Protein AF-A0A972IXT1-F1 (afdb_monomer)

Nearest PDB structures (foldseek):
  6s37-assembly1_B  TM=6.011E-01  e=2.743E+00  Pseudomonas putida KT2440
  6s1a-assembly1_B  TM=6.756E-01  e=4.281E+00  Pseudomonas putida KT2440
  6s37-assembly1_A  TM=5.740E-01  e=3.182E+00  Pseudomonas putida KT2440
  7zi0-assembly2_B  TM=3.942E-01  e=1.758E+00  Homo sapiens

Radius of gyration: 22.71 Å; Cα contacts (8 Å, |Δi|>4): 123; chains: 1; bounding box: 37×74×46 Å

Sequence (151 aa):
MKKSYLLIFVLILSALVFSAAFAQKDDAPIDTEEDWADYYNSFDRCYQLMDEYSEDLQPYLDGKAPIDSLKWKNLRQDLRWDVAVTCGYIMSVIEPDEWSDYTSELLYSSYYQLMGVEFTIQSIQNKNDPDLLSLAEQMFKASMDLKTKIP

Secondary structure (DSSP, 8-state):
-HHHHHHHHHHHHHHHHHTTSS-----SPPPTTTTTHHHHHHHHHHHHHHHHTHHHHHHHHTT-S-TTSHHHHHHHHHHHHHHHHHHHHHHHSPPPGGGGGGHHHHHHHHHHHHHHHHHHHHHHHTTS-HHHHHHHHHHHHHHHHHHTT--

Mean predicted aligned error: 10.54 Å

Structure (mmCIF, N/CA/C/O backbone):
data_AF-A0A972IXT1-F1
#
_entry.id   AF-A0A972IXT1-F1
#
loop_
_atom_site.group_PDB
_atom_site.id
_atom_site.type_symbol
_atom_site.label_atom_id
_atom_site.label_alt_id
_atom_site.label_comp_id
_atom_site.label_asym_id
_atom_site.label_entity_id
_atom_site.label_seq_id
_atom_site.pdbx_PDB_ins_code
_atom_site.Cartn_x
_atom_site.Cartn_y
_atom_site.Cartn_z
_atom_site.occupancy
_atom_site.B_iso_or_equiv
_atom_site.auth_seq_id
_atom_site.auth_comp_id
_atom_site.auth_asym_id
_atom_site.auth_atom_id
_atom_site.pdbx_PDB_model_num
ATOM 1 N N . MET A 1 1 ? -3.005 61.182 -10.097 1.00 49.78 1 MET A N 1
ATOM 2 C CA . MET A 1 1 ? -1.742 60.479 -10.428 1.00 49.78 1 MET A CA 1
ATOM 3 C C . MET A 1 1 ? -1.487 59.197 -9.620 1.00 49.78 1 MET A C 1
ATOM 5 O O . MET A 1 1 ? -0.847 58.320 -10.165 1.00 49.78 1 MET A O 1
ATOM 9 N N . LYS A 1 2 ? -2.000 59.005 -8.387 1.00 51.56 2 LYS A N 1
ATOM 10 C CA . LYS A 1 2 ? -1.743 57.776 -7.588 1.00 51.56 2 LYS A CA 1
ATOM 11 C C . LYS A 1 2 ? -2.354 56.463 -8.126 1.00 51.56 2 LYS A C 1
ATOM 13 O O . LYS A 1 2 ? -1.783 55.408 -7.895 1.00 51.56 2 LYS A O 1
ATOM 18 N N . LYS A 1 3 ? -3.489 56.505 -8.842 1.00 49.41 3 LYS A N 1
ATOM 19 C CA . LYS A 1 3 ? -4.204 55.289 -9.298 1.00 49.41 3 LYS A CA 1
ATOM 20 C C . LYS A 1 3 ? -3.550 54.593 -10.503 1.00 49.41 3 LYS A C 1
ATOM 22 O O . LYS A 1 3 ? -3.649 53.379 -10.622 1.00 49.41 3 LYS A O 1
ATOM 27 N N . SER A 1 4 ? -2.844 55.341 -11.354 1.00 56.56 4 SER A N 1
ATOM 28 C CA . SER A 1 4 ? -2.189 54.800 -12.557 1.00 56.56 4 SER A CA 1
ATOM 29 C C . SER A 1 4 ? -0.938 53.979 -12.230 1.00 56.56 4 SER A C 1
ATOM 31 O O . SER A 1 4 ? -0.690 52.973 -12.881 1.00 56.56 4 SER A O 1
ATOM 33 N N . TYR A 1 5 ? -0.197 54.345 -11.177 1.00 61.94 5 TYR A N 1
ATOM 34 C CA . TYR A 1 5 ? 0.973 53.580 -10.727 1.00 61.94 5 TYR A CA 1
ATOM 35 C C . TYR A 1 5 ? 0.594 52.217 -10.142 1.00 61.94 5 TYR A C 1
ATOM 37 O O . TYR A 1 5 ? 1.310 51.247 -10.353 1.00 61.94 5 TYR A O 1
ATOM 45 N N . LEU A 1 6 ? -0.554 52.129 -9.461 1.00 60.66 6 LEU A N 1
ATOM 46 C CA . LEU A 1 6 ? -1.034 50.874 -8.879 1.00 60.66 6 LEU A CA 1
ATOM 47 C C . LEU A 1 6 ? -1.446 49.867 -9.965 1.00 60.66 6 LEU A C 1
ATOM 49 O O . LEU A 1 6 ? -1.151 48.685 -9.853 1.00 60.66 6 LEU A O 1
ATOM 53 N N . LEU A 1 7 ? -2.065 50.349 -11.048 1.00 62.81 7 LEU A N 1
ATOM 54 C CA . LEU A 1 7 ? -2.436 49.532 -12.209 1.00 62.81 7 LEU A CA 1
ATOM 55 C C . LEU A 1 7 ? -1.212 49.000 -12.966 1.00 62.81 7 LEU A C 1
ATOM 57 O O . LEU A 1 7 ? -1.180 47.826 -13.320 1.00 62.81 7 LEU A O 1
ATOM 61 N N . ILE A 1 8 ? -0.189 49.837 -13.163 1.00 66.81 8 ILE A N 1
ATOM 62 C CA . ILE A 1 8 ? 1.070 49.425 -13.805 1.00 66.81 8 ILE A CA 1
ATOM 63 C C . ILE A 1 8 ? 1.813 48.406 -12.929 1.00 66.81 8 ILE A C 1
ATOM 65 O O . ILE A 1 8 ? 2.321 47.413 -13.438 1.00 66.81 8 ILE A O 1
ATOM 69 N N . PHE A 1 9 ? 1.821 48.603 -11.608 1.00 63.91 9 PHE A N 1
ATOM 70 C CA . PHE A 1 9 ? 2.471 47.689 -10.668 1.00 63.91 9 PHE A CA 1
ATOM 71 C C . PHE A 1 9 ? 1.800 46.306 -10.631 1.00 63.91 9 PHE A C 1
ATOM 73 O O . PHE A 1 9 ? 2.490 45.292 -10.624 1.00 63.91 9 PHE A O 1
ATOM 80 N N . VAL A 1 10 ? 0.464 46.251 -10.688 1.00 66.12 10 VAL A N 1
ATOM 81 C CA . VAL A 1 10 ? -0.292 44.986 -10.754 1.00 66.12 10 VAL A CA 1
ATOM 82 C C . VAL A 1 10 ? -0.080 44.268 -12.092 1.00 66.12 10 VAL A C 1
ATOM 84 O O . VAL A 1 10 ? 0.084 43.050 -12.101 1.00 66.12 10 VAL A O 1
ATOM 87 N N . LEU A 1 11 ? -0.002 45.003 -13.207 1.00 62.94 11 LEU A N 1
ATOM 88 C CA . LEU A 1 11 ? 0.311 44.433 -14.524 1.00 62.94 11 LEU A CA 1
ATOM 89 C C . LEU A 1 11 ? 1.725 43.830 -14.572 1.00 62.94 11 LEU A C 1
ATOM 91 O O . LEU A 1 11 ? 1.892 42.710 -15.052 1.00 62.94 11 LEU A O 1
ATOM 95 N N . ILE A 1 12 ? 2.725 44.517 -14.011 1.00 64.88 12 ILE A N 1
ATOM 96 C CA . ILE A 1 12 ? 4.108 44.014 -13.944 1.00 64.88 12 ILE A CA 1
ATOM 97 C C . ILE A 1 12 ? 4.207 42.794 -13.018 1.00 64.88 12 ILE A C 1
ATOM 99 O O . ILE A 1 12 ? 4.852 41.815 -13.387 1.00 64.88 12 ILE A O 1
ATOM 103 N N . LEU A 1 13 ? 3.529 42.801 -11.861 1.00 60.72 13 LEU A N 1
ATOM 104 C CA . LEU A 1 13 ? 3.492 41.625 -10.987 1.00 60.72 13 LEU A CA 1
ATOM 105 C C . LEU A 1 13 ? 2.842 40.431 -11.682 1.00 60.72 13 LEU A C 1
ATOM 107 O O . LEU A 1 13 ? 3.394 39.341 -11.614 1.00 60.72 13 LEU A O 1
ATOM 111 N N . SER A 1 14 ? 1.723 40.630 -12.387 1.00 60.09 14 SER A N 1
ATOM 112 C CA . SER A 1 14 ? 1.051 39.539 -13.097 1.00 60.09 14 SER A CA 1
ATOM 113 C C . SER A 1 14 ? 1.937 38.916 -14.179 1.00 60.09 14 SER A C 1
ATOM 115 O O . SER A 1 14 ? 1.990 37.696 -14.272 1.00 60.09 14 SER A O 1
ATOM 117 N N . ALA A 1 15 ? 2.719 39.715 -14.914 1.00 60.03 15 ALA A N 1
ATOM 118 C CA . ALA A 1 15 ? 3.660 39.206 -15.911 1.00 60.03 15 ALA A CA 1
ATOM 119 C C . ALA A 1 15 ? 4.807 38.378 -15.294 1.00 60.03 15 ALA A C 1
ATOM 121 O O . ALA A 1 15 ? 5.259 37.417 -15.911 1.00 60.03 15 ALA A O 1
ATOM 122 N N . LEU A 1 16 ? 5.234 38.709 -14.069 1.00 57.12 16 LEU A N 1
ATOM 123 C CA . LEU A 1 16 ? 6.283 37.981 -13.345 1.00 57.12 16 LEU A CA 1
ATOM 124 C C . LEU A 1 16 ? 5.799 36.650 -12.744 1.00 57.12 16 LEU A C 1
ATOM 126 O O . LEU A 1 16 ? 6.611 35.746 -12.563 1.00 57.12 16 LEU A O 1
ATOM 130 N N . VAL A 1 17 ? 4.496 36.493 -12.465 1.00 56.50 17 VAL A N 1
ATOM 131 C CA . VAL A 1 17 ? 3.949 35.209 -11.973 1.00 56.50 17 VAL A CA 1
ATOM 132 C C . VAL A 1 17 ? 3.860 34.167 -13.097 1.00 56.50 17 VAL A C 1
ATOM 134 O O . VAL A 1 17 ? 4.021 32.978 -12.841 1.00 56.50 17 VAL A O 1
ATOM 137 N N . PHE A 1 18 ? 3.670 34.588 -14.355 1.00 52.91 18 PHE A N 1
ATOM 138 C CA . PHE A 1 18 ? 3.580 33.661 -15.495 1.00 52.91 18 PHE A CA 1
ATOM 139 C C . PHE A 1 18 ? 4.937 33.248 -16.083 1.00 52.91 18 PHE A C 1
ATOM 141 O O . PHE A 1 18 ? 5.011 32.221 -16.753 1.00 52.91 18 PHE A O 1
ATOM 148 N N . SER A 1 19 ? 6.021 33.988 -15.823 1.00 48.78 19 SER A N 1
ATOM 149 C CA . SER A 1 19 ? 7.358 33.641 -16.333 1.00 48.78 19 SER A CA 1
ATOM 150 C C . SER A 1 19 ? 8.071 32.536 -15.546 1.00 48.78 19 SER A C 1
ATOM 152 O O . SER A 1 19 ? 9.086 32.034 -16.014 1.00 48.78 19 SER A O 1
ATOM 154 N N . ALA A 1 20 ? 7.56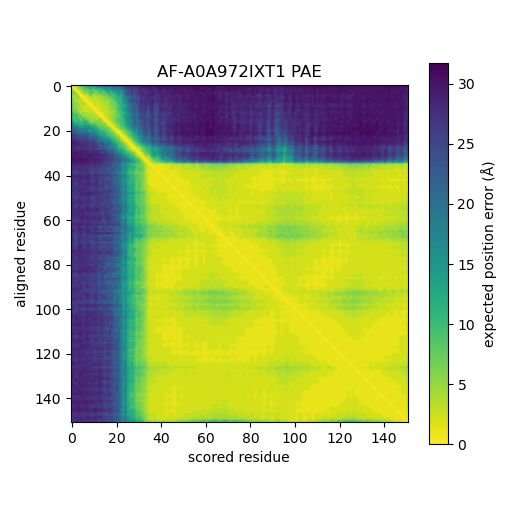4 32.146 -14.372 1.00 47.25 20 ALA A N 1
ATOM 155 C CA . ALA A 1 20 ? 8.157 31.074 -13.567 1.00 47.25 20 ALA A CA 1
ATOM 156 C C . ALA A 1 20 ? 7.606 29.671 -13.894 1.00 47.25 20 ALA A C 1
ATOM 158 O O . ALA A 1 20 ? 8.180 28.683 -13.453 1.00 47.25 20 ALA A O 1
ATOM 159 N N . ALA A 1 21 ? 6.512 29.561 -14.659 1.00 50.84 21 ALA A N 1
ATOM 160 C CA . ALA A 1 21 ? 5.833 28.280 -14.889 1.00 50.84 21 ALA A CA 1
ATOM 161 C C . ALA A 1 21 ? 6.325 27.502 -16.127 1.00 50.84 21 ALA A C 1
ATOM 163 O O . ALA A 1 21 ? 5.921 26.361 -16.317 1.00 50.84 21 ALA A O 1
ATOM 164 N N . PHE A 1 22 ? 7.184 28.088 -16.970 1.00 55.62 22 PHE A N 1
ATOM 165 C CA . PHE A 1 22 ? 7.638 27.458 -18.217 1.00 55.62 22 PHE A CA 1
ATOM 166 C C . PHE A 1 22 ? 9.091 27.817 -18.529 1.00 55.62 22 PHE A C 1
ATOM 168 O O . PHE A 1 22 ? 9.384 28.569 -19.456 1.00 55.62 22 PHE A O 1
ATOM 175 N N . ALA A 1 23 ? 10.015 27.294 -17.731 1.00 48.69 23 ALA A N 1
ATOM 176 C CA . ALA A 1 23 ? 11.431 27.283 -18.080 1.00 48.69 23 ALA A CA 1
ATOM 177 C C . ALA A 1 23 ? 12.112 26.026 -17.530 1.00 48.69 23 ALA A C 1
ATOM 179 O O . ALA A 1 23 ? 13.162 26.116 -16.908 1.00 48.69 23 ALA A O 1
ATOM 180 N N . GLN A 1 24 ? 11.518 24.856 -17.764 1.00 47.72 24 GLN A N 1
ATOM 181 C CA . GLN A 1 24 ? 12.307 23.634 -17.845 1.00 47.72 24 GLN A CA 1
ATOM 182 C C . GLN A 1 24 ? 12.426 23.321 -19.330 1.00 47.72 24 GLN A C 1
ATOM 184 O O . GLN A 1 24 ? 11.434 23.083 -20.019 1.00 47.72 24 GLN A O 1
ATOM 189 N N . LYS A 1 25 ? 13.634 23.507 -19.848 1.00 51.28 25 LYS A N 1
ATOM 190 C CA . LYS A 1 25 ? 13.978 23.309 -21.252 1.00 51.28 25 LYS A CA 1
ATOM 191 C C . LYS A 1 25 ? 15.049 22.228 -21.291 1.00 51.28 25 LYS A C 1
ATOM 193 O O . LYS A 1 25 ? 16.141 22.464 -21.789 1.00 51.28 25 LYS A O 1
ATOM 198 N N . ASP A 1 26 ? 14.728 21.086 -20.699 1.00 48.44 26 ASP A N 1
ATOM 199 C CA . ASP A 1 26 ? 15.664 19.985 -20.522 1.00 48.44 26 ASP A CA 1
ATOM 200 C C . ASP A 1 26 ? 15.253 18.837 -21.444 1.00 48.44 26 ASP A C 1
ATOM 202 O O . ASP A 1 26 ? 14.633 17.871 -21.023 1.00 48.44 26 ASP A O 1
ATOM 206 N N . ASP A 1 27 ? 15.612 18.960 -22.725 1.00 56.09 27 ASP A N 1
ATOM 207 C CA . ASP A 1 27 ? 15.730 17.813 -23.645 1.00 56.09 27 ASP A CA 1
ATOM 208 C C . ASP A 1 27 ? 17.112 17.135 -23.482 1.00 56.09 27 ASP A C 1
ATOM 210 O O . ASP A 1 27 ? 17.626 16.498 -24.404 1.00 56.09 27 ASP A O 1
ATOM 214 N N . ALA A 1 28 ? 17.780 17.335 -22.339 1.00 49.75 28 ALA A N 1
ATOM 215 C CA . ALA A 1 28 ? 19.005 16.620 -22.027 1.00 49.75 28 ALA A CA 1
ATOM 216 C C . ALA A 1 28 ? 18.623 15.184 -21.636 1.00 49.75 28 ALA A C 1
ATOM 218 O O . ALA A 1 28 ? 17.788 15.019 -20.746 1.00 49.75 28 ALA A O 1
ATOM 219 N N . PRO A 1 29 ? 19.184 14.150 -22.287 1.00 56.38 29 PRO A N 1
ATOM 220 C CA . PRO A 1 29 ? 18.999 12.786 -21.821 1.00 56.38 29 PRO A CA 1
ATOM 221 C C . PRO A 1 29 ? 19.527 12.689 -20.388 1.00 56.38 29 PRO A C 1
ATOM 223 O O . PRO A 1 29 ? 20.639 13.138 -20.105 1.00 56.38 29 PRO A O 1
ATOM 226 N N . ILE A 1 30 ? 18.691 12.152 -19.502 1.00 55.88 30 ILE A N 1
ATOM 227 C CA . ILE A 1 30 ? 19.047 11.788 -18.131 1.00 55.88 30 ILE A CA 1
ATOM 228 C C . ILE A 1 30 ? 20.278 10.871 -18.188 1.00 55.88 30 ILE A C 1
ATOM 230 O O . ILE A 1 30 ? 20.269 9.882 -18.917 1.00 55.88 30 ILE A O 1
ATOM 234 N N . ASP A 1 31 ? 21.347 11.233 -17.477 1.00 53.25 31 ASP A N 1
ATOM 235 C CA . ASP A 1 31 ? 22.576 10.436 -17.384 1.00 53.25 31 ASP A CA 1
ATOM 236 C C . ASP A 1 31 ? 22.339 9.272 -16.397 1.00 53.25 31 ASP A C 1
ATOM 238 O O . 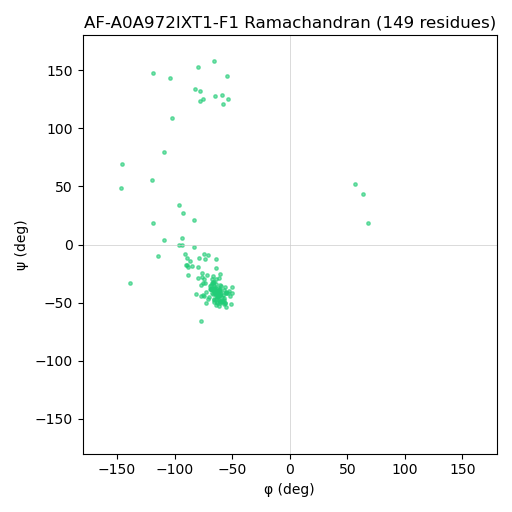ASP A 1 31 ? 21.891 9.470 -15.268 1.00 53.25 31 ASP A O 1
ATOM 242 N N . THR A 1 32 ? 22.556 8.041 -16.858 1.00 59.06 32 THR A N 1
ATOM 243 C CA . THR A 1 32 ? 21.695 6.873 -16.580 1.00 59.06 32 THR A CA 1
ATOM 244 C C . THR A 1 32 ? 22.059 5.997 -15.369 1.00 59.06 32 THR A C 1
ATOM 246 O O . THR A 1 32 ? 21.714 4.824 -15.365 1.00 59.06 32 THR A O 1
ATOM 249 N N . GLU A 1 33 ? 22.709 6.498 -14.316 1.00 52.28 33 GLU A N 1
ATOM 250 C CA . GLU A 1 33 ? 22.947 5.673 -13.101 1.00 52.28 33 GLU A CA 1
ATOM 251 C C . GLU A 1 33 ? 22.738 6.417 -11.772 1.00 52.28 33 GLU A C 1
ATOM 253 O O . GLU A 1 33 ? 22.265 5.818 -10.807 1.00 52.28 33 GLU A O 1
ATOM 258 N N . GLU A 1 34 ? 23.032 7.720 -11.694 1.00 55.41 34 GLU A N 1
ATOM 259 C CA . GLU A 1 34 ? 22.831 8.505 -10.461 1.00 55.41 34 GLU A CA 1
ATOM 260 C C . GLU A 1 34 ? 21.356 8.931 -10.273 1.00 55.41 34 GLU A C 1
ATOM 262 O O . GLU A 1 34 ? 20.934 9.207 -9.151 1.00 55.41 34 GLU A O 1
ATOM 267 N N . ASP A 1 35 ? 20.550 8.914 -11.344 1.00 74.56 35 ASP A N 1
ATOM 268 C CA . ASP A 1 35 ? 19.172 9.444 -11.357 1.00 74.56 35 ASP A CA 1
ATOM 269 C C . ASP A 1 35 ? 18.095 8.442 -10.888 1.00 74.56 35 ASP A C 1
ATOM 271 O O . ASP A 1 35 ? 16.979 8.821 -10.539 1.00 74.56 35 ASP A O 1
ATOM 275 N N . TRP A 1 36 ? 18.417 7.147 -10.799 1.00 88.62 36 TRP A N 1
ATOM 276 C CA . TRP A 1 36 ? 17.432 6.116 -10.429 1.00 88.62 36 TRP A CA 1
ATOM 277 C C . TRP A 1 36 ? 17.432 5.737 -8.945 1.00 88.62 36 TRP A C 1
ATOM 279 O O . TRP A 1 36 ? 16.609 4.927 -8.515 1.00 88.62 36 TRP A O 1
ATOM 289 N N . ALA A 1 37 ? 18.300 6.343 -8.129 1.00 90.44 37 ALA A N 1
ATOM 290 C CA . ALA A 1 37 ? 18.387 6.046 -6.698 1.00 90.44 37 ALA A CA 1
ATOM 291 C C . ALA A 1 37 ? 17.038 6.226 -5.980 1.00 90.44 37 ALA A C 1
ATOM 293 O O . ALA A 1 37 ? 16.650 5.383 -5.171 1.00 90.44 37 ALA A O 1
ATOM 294 N N . ASP A 1 38 ? 16.290 7.281 -6.305 1.00 90.44 38 ASP A N 1
ATOM 295 C CA . ASP A 1 38 ? 14.971 7.533 -5.717 1.00 90.44 38 ASP A CA 1
ATOM 296 C C . ASP A 1 38 ? 13.933 6.488 -6.140 1.00 90.44 38 ASP A C 1
ATOM 298 O O . ASP A 1 38 ? 13.078 6.109 -5.333 1.00 90.44 38 ASP A O 1
ATOM 302 N N . TYR A 1 39 ? 14.032 5.967 -7.367 1.00 93.69 39 TYR A N 1
ATOM 303 C CA . TYR A 1 39 ? 13.187 4.875 -7.844 1.00 93.69 39 TYR A CA 1
ATOM 304 C C . TYR A 1 39 ? 13.473 3.587 -7.078 1.00 93.69 39 TYR A C 1
ATOM 306 O O . TYR A 1 39 ? 12.550 2.998 -6.515 1.00 93.69 39 TYR A O 1
ATOM 314 N N . TYR A 1 40 ? 14.743 3.203 -6.958 1.00 95.06 40 TYR A N 1
ATOM 315 C CA . TYR A 1 40 ? 15.145 2.015 -6.206 1.00 95.06 40 TYR A CA 1
ATOM 316 C C . TYR A 1 40 ? 14.789 2.110 -4.723 1.00 95.06 40 TYR A C 1
ATOM 318 O O . TYR A 1 40 ? 14.175 1.195 -4.174 1.00 95.06 40 TYR A O 1
ATOM 326 N N . ASN A 1 41 ? 15.066 3.252 -4.090 1.00 95.19 41 ASN A N 1
ATOM 327 C CA . ASN A 1 41 ? 14.708 3.489 -2.694 1.00 95.19 41 ASN A CA 1
ATOM 328 C C . ASN A 1 41 ? 13.188 3.443 -2.482 1.00 95.19 41 ASN A C 1
ATOM 330 O O . ASN A 1 41 ? 12.717 2.869 -1.500 1.00 95.19 41 ASN A O 1
ATOM 334 N N . SER A 1 42 ? 12.406 4.023 -3.398 1.00 96.69 42 SER A N 1
ATOM 335 C CA . SER A 1 42 ? 10.940 3.976 -3.328 1.00 96.69 42 SER A CA 1
ATOM 336 C C . SER A 1 42 ? 10.412 2.560 -3.526 1.00 96.69 42 SER A C 1
ATOM 338 O O . SER A 1 42 ? 9.480 2.155 -2.826 1.00 96.69 42 SER A O 1
ATOM 340 N N . PHE A 1 43 ? 11.020 1.798 -4.439 1.00 97.56 43 PHE A N 1
ATOM 341 C CA . PHE A 1 43 ? 10.664 0.410 -4.690 1.00 97.56 43 PHE A CA 1
ATOM 342 C C . PHE A 1 43 ? 10.928 -0.442 -3.454 1.00 97.56 43 PHE A C 1
ATOM 344 O O . PHE A 1 43 ? 10.014 -1.113 -2.988 1.00 97.56 43 PHE A O 1
ATOM 351 N N . ASP A 1 44 ? 12.118 -0.367 -2.862 1.00 97.06 44 ASP A N 1
ATOM 352 C CA . ASP A 1 44 ? 12.444 -1.125 -1.655 1.00 97.06 44 ASP A CA 1
ATOM 353 C C . ASP A 1 44 ? 11.566 -0.722 -0.472 1.00 97.06 44 ASP A C 1
ATOM 355 O O . ASP A 1 44 ? 10.990 -1.586 0.201 1.00 97.06 44 ASP A O 1
ATOM 359 N N . ARG A 1 45 ? 11.385 0.587 -0.260 1.00 97.56 45 ARG A N 1
ATOM 360 C CA . ARG A 1 45 ? 10.554 1.094 0.831 1.00 97.56 45 ARG A CA 1
ATOM 361 C C . ARG A 1 45 ? 9.105 0.629 0.700 1.00 97.56 45 ARG A C 1
ATOM 363 O O . ARG A 1 45 ? 8.524 0.236 1.705 1.00 97.56 45 ARG A O 1
ATOM 370 N N . CYS A 1 46 ? 8.546 0.559 -0.514 1.00 98.12 46 CYS A N 1
ATOM 371 C CA . CYS A 1 46 ? 7.194 0.036 -0.759 1.00 98.12 46 CYS A CA 1
ATOM 372 C C . CYS A 1 46 ? 6.955 -1.341 -0.093 1.00 98.12 46 CYS A C 1
ATOM 374 O O . CYS A 1 46 ? 5.877 -1.575 0.461 1.00 98.12 46 CYS A O 1
ATOM 376 N N . TYR A 1 47 ? 7.960 -2.227 -0.055 1.00 97.62 47 TYR A N 1
ATOM 377 C CA . TYR A 1 47 ? 7.846 -3.546 0.592 1.00 97.62 47 TYR A CA 1
ATOM 378 C C . TYR A 1 47 ? 8.248 -3.559 2.068 1.00 97.62 47 TYR A C 1
ATOM 380 O O . TYR A 1 47 ? 7.880 -4.492 2.775 1.00 97.62 47 TYR A O 1
ATOM 388 N N . GLN A 1 48 ? 8.970 -2.546 2.544 1.00 97.06 48 GLN A N 1
ATOM 389 C CA . GLN A 1 48 ? 9.407 -2.443 3.940 1.00 97.06 48 GLN A CA 1
ATOM 390 C C . GLN A 1 48 ? 8.385 -1.728 4.831 1.00 97.06 48 GLN A C 1
ATOM 392 O O . GLN A 1 48 ? 8.422 -1.899 6.045 1.00 97.06 48 GLN A O 1
ATOM 397 N N . LEU A 1 49 ? 7.430 -0.982 4.261 1.00 95.94 49 LEU A N 1
ATOM 398 C CA . LEU A 1 49 ? 6.475 -0.176 5.034 1.00 95.94 49 LEU A CA 1
ATOM 399 C C . LEU A 1 49 ? 5.717 -0.956 6.112 1.00 95.94 49 LEU A C 1
ATOM 401 O O . LEU A 1 49 ? 5.536 -0.455 7.216 1.00 95.94 49 LEU A O 1
ATOM 405 N N . MET A 1 50 ? 5.263 -2.177 5.825 1.00 96.25 50 MET A N 1
ATOM 406 C CA . MET A 1 50 ? 4.538 -2.954 6.838 1.00 96.25 50 MET A CA 1
ATOM 407 C C . MET A 1 50 ? 5.434 -3.361 8.010 1.00 96.25 50 MET A C 1
ATOM 409 O O . MET A 1 50 ? 4.956 -3.403 9.143 1.00 96.25 50 MET A O 1
ATOM 413 N N . ASP A 1 51 ? 6.723 -3.588 7.756 1.00 97.12 51 ASP A N 1
ATOM 414 C CA . ASP A 1 51 ? 7.711 -3.876 8.793 1.00 97.12 51 ASP A CA 1
ATOM 415 C C . ASP A 1 51 ? 8.072 -2.601 9.571 1.00 97.12 51 ASP A C 1
ATOM 417 O O . ASP A 1 51 ? 8.065 -2.624 10.803 1.00 97.12 51 ASP A O 1
ATOM 421 N N . GLU A 1 52 ? 8.287 -1.473 8.879 1.00 97.00 52 GLU A N 1
ATOM 422 C CA . GLU A 1 52 ? 8.532 -0.149 9.480 1.00 97.00 52 GLU A CA 1
ATOM 423 C C . GLU A 1 52 ? 7.413 0.254 10.454 1.00 97.00 52 GLU A C 1
ATOM 425 O O . GLU A 1 52 ? 7.677 0.782 11.533 1.00 97.00 52 GLU A O 1
ATOM 430 N N . TYR A 1 53 ? 6.160 -0.025 10.089 1.00 97.56 53 TYR A N 1
ATOM 431 C CA . TYR A 1 53 ? 4.976 0.329 10.873 1.00 97.56 53 TYR A CA 1
ATOM 432 C C . TYR A 1 53 ? 4.503 -0.785 11.824 1.00 97.56 53 TYR A C 1
ATOM 434 O O . TYR A 1 53 ? 3.517 -0.595 12.546 1.00 97.56 53 TYR A O 1
ATOM 442 N N . SER A 1 54 ? 5.171 -1.943 11.845 1.00 96.38 54 SER A N 1
ATOM 443 C CA . SER A 1 54 ? 4.696 -3.152 12.536 1.00 96.38 54 SER A CA 1
ATOM 444 C C . SER A 1 54 ? 4.434 -2.929 14.029 1.00 96.38 54 SER A C 1
ATOM 446 O O . SER A 1 54 ? 3.351 -3.255 14.519 1.00 96.38 54 SER A O 1
ATOM 448 N N . GLU A 1 55 ? 5.372 -2.307 14.749 1.00 96.94 55 GLU A N 1
ATOM 449 C CA . GLU A 1 55 ? 5.258 -2.059 16.192 1.00 96.94 55 GLU A CA 1
ATOM 450 C C . GLU A 1 55 ? 4.058 -1.167 16.546 1.00 96.94 55 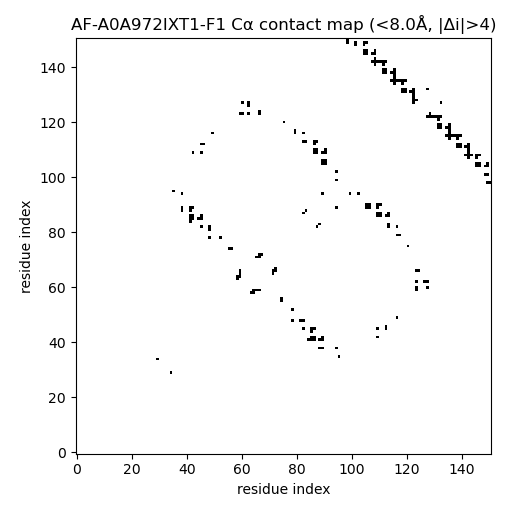GLU A C 1
ATOM 452 O O . GLU A 1 55 ? 3.356 -1.416 17.531 1.00 96.94 55 GLU A O 1
ATOM 457 N N . ASP A 1 56 ? 3.787 -0.145 15.732 1.00 97.25 56 ASP A N 1
ATOM 458 C CA . ASP A 1 56 ? 2.673 0.776 15.953 1.00 97.25 56 ASP A CA 1
ATOM 459 C C . ASP A 1 56 ? 1.323 0.207 15.497 1.00 97.25 56 ASP A C 1
ATOM 461 O O . ASP A 1 56 ? 0.288 0.548 16.083 1.00 97.25 56 ASP A O 1
ATOM 465 N N . LEU A 1 57 ? 1.318 -0.670 14.487 1.00 96.75 57 LEU A N 1
ATOM 466 C CA . LEU A 1 57 ? 0.125 -1.363 13.992 1.00 96.75 57 LEU A CA 1
ATOM 467 C C . LEU A 1 57 ? -0.303 -2.527 14.890 1.00 96.75 57 LEU A C 1
ATOM 469 O O . LEU A 1 57 ? -1.507 -2.752 15.047 1.00 96.75 57 LEU A O 1
ATOM 473 N N . GLN A 1 58 ? 0.646 -3.243 15.503 1.00 97.25 58 GLN A N 1
ATOM 474 C CA . GLN A 1 58 ? 0.382 -4.480 16.246 1.00 97.25 58 GLN A CA 1
ATOM 475 C C . GLN A 1 58 ? -0.735 -4.352 17.298 1.00 97.25 58 GLN A C 1
ATOM 477 O O . GLN A 1 58 ? -1.611 -5.217 17.341 1.00 97.25 58 GLN A O 1
ATOM 482 N N . PRO A 1 59 ? -0.809 -3.283 18.119 1.00 97.69 59 PRO A N 1
ATOM 483 C CA . PRO A 1 59 ? -1.888 -3.142 19.095 1.00 97.69 59 PRO A CA 1
ATOM 484 C C . PRO A 1 59 ? -3.290 -3.072 18.471 1.00 97.69 59 PRO A C 1
ATOM 486 O O . PRO A 1 59 ? -4.263 -3.464 19.119 1.00 97.69 59 PRO A O 1
ATOM 489 N N . TYR A 1 60 ? -3.413 -2.566 17.241 1.00 97.88 60 TYR A N 1
ATOM 490 C CA . TYR A 1 60 ? -4.683 -2.495 16.515 1.00 97.88 60 TYR A CA 1
ATOM 491 C C . TYR A 1 60 ? -5.023 -3.830 15.852 1.00 97.88 60 TYR A C 1
ATOM 493 O O . TYR A 1 60 ? -6.157 -4.291 15.984 1.00 97.88 60 TYR A O 1
ATOM 501 N N . LEU A 1 61 ? -4.030 -4.486 15.242 1.00 95.75 61 LEU A N 1
ATOM 502 C CA . LEU A 1 61 ? -4.158 -5.844 14.698 1.00 95.75 61 LEU A CA 1
ATOM 503 C C . LEU A 1 61 ? -4.601 -6.846 15.774 1.00 95.75 61 LEU A C 1
ATOM 505 O O . LEU A 1 61 ? -5.475 -7.675 15.540 1.00 95.75 61 LEU A O 1
ATOM 509 N N . ASP A 1 62 ? -4.085 -6.701 16.995 1.00 96.31 62 ASP A N 1
ATOM 510 C CA . ASP A 1 62 ? -4.475 -7.517 18.149 1.00 96.31 62 ASP A CA 1
ATOM 511 C C . ASP A 1 62 ? -5.856 -7.149 18.730 1.00 96.31 62 ASP A C 1
ATOM 513 O O . ASP A 1 62 ? -6.336 -7.803 19.659 1.00 96.31 62 ASP A O 1
ATOM 517 N N . GLY A 1 63 ? -6.473 -6.058 18.266 1.00 95.12 63 GLY A N 1
ATOM 518 C CA . GLY A 1 63 ? -7.731 -5.533 18.808 1.00 95.12 63 GLY A CA 1
ATOM 519 C C . GLY A 1 63 ? -7.609 -4.961 20.226 1.00 95.12 63 GLY A C 1
ATOM 520 O O . GLY A 1 63 ? -8.608 -4.830 20.932 1.00 95.12 63 GLY A O 1
ATOM 521 N N . LYS A 1 64 ? -6.388 -4.636 20.671 1.00 96.25 64 LYS A N 1
ATOM 522 C CA . LYS A 1 64 ? -6.094 -4.112 22.017 1.00 96.25 64 LYS A CA 1
ATOM 523 C C . LYS A 1 64 ? -6.188 -2.589 22.091 1.00 96.25 64 LYS A C 1
ATOM 525 O O . LYS A 1 64 ? -6.424 -2.050 23.171 1.00 96.25 64 LYS A O 1
ATOM 530 N N . ALA A 1 65 ? -5.977 -1.896 20.972 1.00 95.75 65 ALA A N 1
ATOM 531 C CA . ALA A 1 65 ? -6.006 -0.440 20.891 1.00 95.75 65 ALA A CA 1
ATOM 532 C C . ALA A 1 65 ? -7.300 0.088 20.236 1.00 95.75 65 ALA A C 1
ATOM 534 O O . ALA A 1 65 ? -7.804 -0.510 19.284 1.00 95.75 65 ALA A O 1
ATOM 535 N N . PRO A 1 66 ? -7.842 1.224 20.713 1.00 95.31 66 PRO A N 1
ATOM 536 C CA . PRO A 1 66 ? -9.084 1.787 20.191 1.00 95.31 66 PRO A CA 1
ATOM 537 C C . PRO A 1 66 ? -8.891 2.521 18.850 1.00 95.31 66 PRO A C 1
ATOM 539 O O . PRO A 1 66 ? -8.019 3.387 18.710 1.00 95.31 66 PRO A O 1
ATOM 542 N N . ILE A 1 67 ? -9.757 2.218 17.876 1.00 96.25 67 ILE A N 1
ATOM 543 C CA . ILE A 1 67 ? -9.727 2.778 16.509 1.00 96.25 67 ILE A CA 1
ATOM 544 C C . ILE A 1 67 ? -10.411 4.151 16.369 1.00 96.25 67 ILE A C 1
ATOM 546 O O . ILE A 1 67 ? -10.427 4.733 15.291 1.00 96.25 67 ILE A O 1
ATOM 550 N N . ASP A 1 68 ? -10.998 4.700 17.429 1.00 95.69 68 ASP A N 1
ATOM 551 C CA . ASP A 1 68 ? -11.531 6.071 17.467 1.00 95.69 68 ASP A CA 1
ATOM 552 C C . ASP A 1 68 ? -10.509 7.085 18.020 1.00 95.69 68 ASP A C 1
ATOM 554 O O . ASP A 1 68 ? -10.802 8.272 18.174 1.00 95.69 68 ASP A O 1
ATOM 558 N N . SER A 1 69 ? -9.279 6.635 18.282 1.00 95.94 69 SER A N 1
ATOM 559 C CA . SER A 1 69 ? -8.207 7.464 18.822 1.00 95.94 69 SER A CA 1
ATOM 560 C C . SER A 1 69 ? -7.523 8.344 17.768 1.00 95.94 69 SER A C 1
ATOM 562 O O . SER A 1 69 ? -7.408 7.999 16.588 1.00 95.94 69 SER A O 1
ATOM 564 N N . LEU A 1 70 ? -6.973 9.482 18.215 1.00 97.38 70 LEU A N 1
ATOM 565 C CA . LEU A 1 70 ? -6.101 10.316 17.379 1.00 97.38 70 LEU A CA 1
ATOM 566 C C . LEU A 1 70 ? -4.852 9.545 16.924 1.00 97.38 70 LEU A C 1
ATOM 568 O O . LEU A 1 70 ? -4.411 9.734 15.794 1.00 97.38 70 LEU A O 1
ATOM 572 N N . LYS A 1 71 ? -4.321 8.647 17.772 1.00 97.44 71 LYS A N 1
ATOM 573 C CA . LYS A 1 71 ? -3.169 7.803 17.423 1.00 97.44 71 LYS A CA 1
ATOM 574 C C . LYS A 1 71 ? -3.485 6.936 16.200 1.00 97.44 71 LYS A C 1
ATOM 576 O O . LYS A 1 71 ? -2.723 6.973 15.243 1.00 97.44 71 LYS A O 1
ATOM 581 N N . TRP A 1 72 ? -4.624 6.237 16.186 1.00 97.88 72 TRP A N 1
ATOM 582 C CA . TRP A 1 72 ? -5.052 5.457 15.019 1.00 97.88 72 TRP A CA 1
ATOM 583 C C . TRP A 1 72 ? -5.260 6.334 13.787 1.00 97.88 72 TRP A C 1
ATOM 585 O O . TRP A 1 72 ? -4.833 5.984 12.688 1.00 97.88 72 TRP A O 1
ATOM 595 N N . LYS A 1 73 ? -5.917 7.489 13.967 1.00 98.12 73 LYS A N 1
ATOM 596 C CA . LYS A 1 73 ? -6.186 8.415 12.867 1.00 98.12 73 LYS A CA 1
ATOM 597 C C . LYS A 1 73 ? -4.902 8.865 12.171 1.00 98.12 73 LYS A C 1
ATOM 599 O O . LYS A 1 73 ? -4.919 8.939 10.947 1.00 98.12 73 LYS A O 1
ATOM 604 N N . ASN A 1 74 ? -3.859 9.188 12.931 1.00 98.19 74 ASN A N 1
ATOM 605 C CA . ASN A 1 74 ? -2.579 9.621 12.379 1.00 98.19 74 ASN A CA 1
ATOM 606 C C . ASN A 1 74 ? -1.843 8.436 11.753 1.00 98.19 74 ASN A C 1
ATOM 608 O O . ASN A 1 74 ? -1.545 8.487 10.569 1.00 98.19 74 ASN A O 1
ATOM 612 N N . LEU A 1 75 ? -1.712 7.324 12.484 1.00 98.06 75 LEU A N 1
ATOM 613 C CA . LEU A 1 75 ? -1.038 6.115 12.006 1.00 98.06 75 LEU A CA 1
ATOM 614 C C . LEU A 1 75 ? -1.553 5.651 10.637 1.00 98.06 75 LEU A C 1
ATOM 616 O O . LEU A 1 75 ? -0.780 5.456 9.706 1.00 98.06 75 LEU A O 1
ATOM 620 N N . ARG A 1 76 ? -2.876 5.516 10.483 1.00 97.38 76 ARG A N 1
ATOM 621 C CA . ARG A 1 76 ? -3.478 5.089 9.209 1.00 97.38 76 ARG A CA 1
ATOM 622 C C . ARG A 1 76 ? -3.302 6.123 8.089 1.00 97.38 76 ARG A C 1
ATOM 624 O O . ARG A 1 76 ? -3.381 5.759 6.922 1.00 97.38 76 ARG A O 1
ATOM 631 N N . GLN A 1 77 ? -3.180 7.408 8.426 1.00 98.38 77 GLN A N 1
ATOM 632 C CA . GLN A 1 77 ? -2.999 8.480 7.449 1.00 98.38 77 GLN A CA 1
ATOM 633 C C . GLN A 1 77 ? -1.555 8.490 6.948 1.00 98.38 77 GLN A C 1
ATOM 635 O O . GLN A 1 77 ? -1.353 8.573 5.741 1.00 98.38 77 GLN A O 1
ATOM 640 N N . ASP A 1 78 ? -0.597 8.355 7.862 1.00 98.44 78 ASP A N 1
ATOM 641 C CA . ASP A 1 78 ? 0.833 8.310 7.565 1.00 98.44 78 ASP A CA 1
ATOM 642 C C . ASP A 1 78 ? 1.156 7.066 6.730 1.00 98.44 78 ASP A C 1
ATOM 644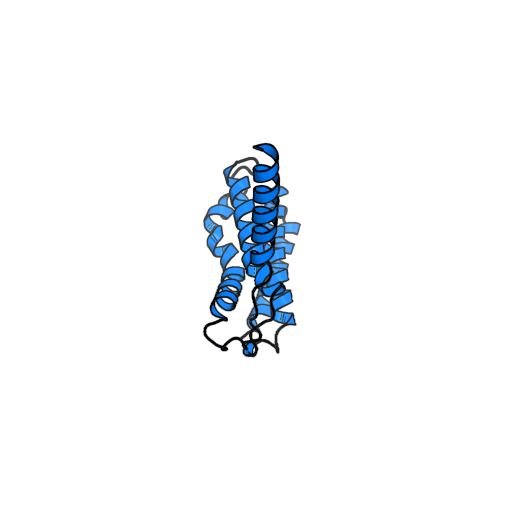 O O . ASP A 1 78 ? 1.718 7.184 5.646 1.00 98.44 78 ASP A O 1
ATOM 648 N N . LEU A 1 79 ? 0.642 5.895 7.127 1.00 98.25 79 LEU A N 1
ATOM 649 C CA . LEU A 1 79 ? 0.801 4.660 6.358 1.00 98.25 79 LEU A CA 1
ATOM 650 C C . LEU A 1 79 ? 0.194 4.755 4.946 1.00 98.25 79 LEU A C 1
ATOM 652 O O . LEU A 1 79 ? 0.809 4.322 3.974 1.00 98.25 79 LEU A O 1
ATOM 656 N N . ARG A 1 80 ? -1.003 5.346 4.806 1.00 98.38 80 ARG A N 1
ATOM 657 C CA . ARG A 1 80 ? -1.632 5.571 3.488 1.00 98.38 80 ARG A CA 1
ATOM 658 C C . ARG A 1 80 ? -0.846 6.546 2.627 1.00 98.38 80 ARG A C 1
ATOM 660 O O . ARG A 1 80 ? -0.784 6.367 1.415 1.00 98.38 80 ARG A O 1
ATOM 667 N N . TRP A 1 81 ? -0.303 7.592 3.236 1.00 98.38 81 TRP A N 1
ATOM 668 C CA . TRP A 1 81 ? 0.534 8.552 2.537 1.00 98.38 81 TRP A CA 1
ATOM 669 C C . TRP A 1 81 ? 1.808 7.878 2.037 1.00 98.38 81 TRP A C 1
ATOM 671 O O . TRP A 1 81 ? 2.095 7.931 0.846 1.00 98.38 81 TRP A O 1
ATOM 681 N N . ASP A 1 82 ? 2.518 7.182 2.919 1.00 98.38 82 ASP A N 1
ATOM 682 C CA . ASP A 1 82 ? 3.789 6.554 2.591 1.00 98.38 82 ASP A CA 1
ATOM 683 C C . ASP A 1 82 ? 3.639 5.455 1.538 1.00 98.38 82 ASP A C 1
ATOM 685 O O . ASP A 1 82 ? 4.439 5.406 0.604 1.00 98.38 82 ASP A O 1
ATOM 689 N N . VAL A 1 83 ? 2.595 4.620 1.611 1.00 97.88 83 VAL A N 1
ATOM 690 C CA . VAL A 1 83 ? 2.352 3.594 0.582 1.00 97.88 83 VAL A CA 1
ATOM 691 C C . VAL A 1 83 ? 1.938 4.210 -0.756 1.00 97.88 83 VAL A C 1
ATOM 693 O O . VAL A 1 83 ? 2.346 3.729 -1.810 1.00 97.88 83 VAL A O 1
ATOM 696 N N . ALA A 1 84 ? 1.169 5.304 -0.740 1.00 97.12 84 ALA A N 1
ATOM 697 C CA . ALA A 1 84 ? 0.793 6.011 -1.960 1.00 97.12 84 ALA A CA 1
ATOM 698 C C . ALA A 1 84 ? 1.996 6.711 -2.602 1.00 97.12 84 ALA A C 1
ATOM 700 O O . ALA A 1 84 ? 2.113 6.709 -3.822 1.00 97.12 84 ALA A O 1
ATOM 701 N N . VAL A 1 85 ? 2.896 7.285 -1.801 1.00 97.25 85 VAL A N 1
ATOM 702 C CA . VAL A 1 85 ? 4.113 7.924 -2.306 1.00 97.25 85 VAL A CA 1
ATOM 703 C C . VAL A 1 85 ? 5.096 6.882 -2.817 1.00 97.25 85 VAL A C 1
ATOM 705 O O . VAL A 1 85 ? 5.602 7.044 -3.911 1.00 97.25 85 VAL A O 1
ATOM 708 N N . THR A 1 86 ? 5.354 5.805 -2.081 1.00 98.06 86 THR A N 1
ATOM 709 C CA . THR A 1 86 ? 6.367 4.812 -2.477 1.00 98.06 86 THR A CA 1
ATOM 710 C C . THR A 1 86 ? 5.856 3.891 -3.583 1.00 98.06 86 THR A C 1
ATOM 712 O O . THR A 1 86 ? 6.313 3.975 -4.719 1.00 98.06 86 THR A O 1
ATOM 715 N N . CYS A 1 87 ? 4.852 3.057 -3.303 1.00 98.19 87 CYS A N 1
ATOM 716 C CA . CYS A 1 87 ? 4.304 2.125 -4.286 1.00 98.19 87 CYS A CA 1
ATOM 717 C C . CYS A 1 87 ? 3.619 2.858 -5.447 1.00 98.19 87 CYS A C 1
ATOM 719 O O . CYS A 1 87 ? 3.718 2.429 -6.593 1.00 98.19 87 CYS A O 1
ATOM 721 N N . GLY A 1 88 ? 2.930 3.971 -5.173 1.00 97.25 88 GLY A N 1
ATOM 722 C CA . GLY A 1 88 ? 2.308 4.770 -6.229 1.00 97.25 88 GLY A CA 1
ATOM 723 C C . GLY A 1 88 ? 3.321 5.440 -7.154 1.00 97.25 88 GLY A C 1
ATOM 724 O O . GLY A 1 88 ? 3.047 5.518 -8.349 1.00 97.25 88 GLY A O 1
ATOM 725 N N . TYR A 1 89 ? 4.496 5.839 -6.651 1.00 96.25 89 TYR A N 1
ATOM 726 C CA . TYR A 1 89 ? 5.573 6.361 -7.494 1.00 96.25 89 TYR A CA 1
ATOM 727 C C . TYR A 1 89 ? 6.025 5.324 -8.525 1.00 96.25 89 TYR A C 1
ATOM 729 O O . TYR A 1 89 ? 5.996 5.630 -9.716 1.00 96.25 89 TYR A O 1
ATOM 737 N N . ILE A 1 90 ? 6.286 4.082 -8.097 1.00 97.56 90 ILE A N 1
ATOM 738 C CA . ILE A 1 90 ? 6.657 2.966 -8.990 1.00 97.56 90 ILE A CA 1
ATOM 739 C C . ILE A 1 90 ? 5.619 2.746 -10.090 1.00 97.56 90 ILE A C 1
ATOM 741 O O . ILE A 1 90 ? 5.970 2.572 -11.250 1.00 97.56 90 ILE A O 1
ATOM 745 N N . MET A 1 91 ? 4.330 2.816 -9.750 1.00 96.81 91 MET A N 1
ATOM 746 C CA . MET A 1 91 ? 3.247 2.647 -10.725 1.00 96.81 91 MET A CA 1
ATOM 747 C C . MET A 1 91 ? 3.058 3.844 -11.675 1.00 96.81 91 MET A C 1
ATOM 749 O O . MET A 1 91 ? 2.280 3.742 -12.624 1.00 96.81 91 MET A O 1
ATOM 753 N N . SER A 1 92 ? 3.680 4.993 -11.399 1.00 94.50 92 SER A N 1
ATOM 754 C CA . SER A 1 92 ? 3.399 6.265 -12.087 1.00 94.50 92 SER A CA 1
ATOM 755 C C . SER A 1 92 ? 4.552 6.806 -12.931 1.00 94.50 92 SER A C 1
ATOM 757 O O . SER A 1 92 ? 4.352 7.762 -13.683 1.00 94.50 92 SER A O 1
ATOM 759 N N . VAL A 1 93 ? 5.738 6.215 -12.806 1.00 90.62 93 VAL A N 1
ATOM 760 C CA . VAL A 1 93 ? 6.971 6.666 -13.455 1.00 90.62 93 VAL A CA 1
ATOM 761 C C . VAL A 1 93 ? 7.483 5.573 -14.384 1.00 90.62 93 VAL A C 1
ATOM 763 O O . VAL A 1 93 ? 7.280 4.391 -14.119 1.00 90.62 93 VAL A O 1
ATOM 766 N N . ILE A 1 94 ? 8.119 5.985 -15.484 1.00 90.88 94 ILE A N 1
ATOM 767 C CA . ILE A 1 94 ? 8.818 5.065 -16.385 1.00 90.88 94 ILE A CA 1
ATOM 768 C C . ILE A 1 94 ? 9.992 4.461 -15.618 1.00 90.88 94 ILE A C 1
ATOM 770 O O . ILE A 1 94 ? 10.772 5.182 -15.003 1.00 90.88 94 ILE A O 1
ATOM 774 N N . GLU A 1 95 ? 10.074 3.145 -15.632 1.00 92.50 95 GLU A N 1
ATOM 775 C CA . GLU A 1 95 ? 11.113 2.376 -14.972 1.00 92.50 95 GLU A CA 1
ATOM 776 C C . GLU A 1 95 ? 12.510 2.603 -15.583 1.00 92.50 95 GLU A C 1
ATOM 778 O O . GLU A 1 95 ? 12.616 2.993 -16.750 1.00 92.50 95 GLU A O 1
ATOM 783 N N . PRO A 1 96 ? 13.584 2.325 -14.820 1.00 92.12 96 PRO A N 1
ATOM 784 C CA . PRO A 1 96 ? 14.940 2.260 -15.355 1.00 92.12 96 PRO A CA 1
ATOM 785 C C . PRO A 1 96 ? 15.041 1.276 -16.528 1.00 92.12 96 PRO A C 1
ATOM 787 O O . PRO A 1 96 ? 14.394 0.223 -16.521 1.00 92.12 96 PRO A O 1
ATOM 790 N N . ASP A 1 97 ? 15.884 1.584 -17.516 1.00 91.69 97 ASP A N 1
ATOM 791 C CA . ASP A 1 97 ? 16.037 0.777 -18.736 1.00 91.69 97 ASP A CA 1
ATOM 792 C C . ASP A 1 97 ? 16.395 -0.685 -18.415 1.00 91.69 97 ASP A C 1
ATOM 794 O O . ASP A 1 97 ? 15.892 -1.611 -19.057 1.00 91.69 97 ASP A O 1
ATOM 798 N N . GLU A 1 98 ? 17.210 -0.915 -17.384 1.00 92.44 98 GLU A N 1
ATOM 799 C CA . GLU A 1 98 ? 17.597 -2.243 -16.905 1.00 92.44 98 GLU A CA 1
ATOM 800 C C . GLU A 1 98 ? 16.425 -3.074 -16.357 1.00 92.44 98 GLU A C 1
ATOM 802 O O . GLU A 1 98 ? 16.524 -4.302 -16.289 1.00 92.44 98 GLU A O 1
ATOM 807 N N . TRP A 1 99 ? 15.318 -2.430 -15.979 1.00 94.81 99 TRP A N 1
ATOM 808 C CA . TRP A 1 99 ? 14.107 -3.068 -15.460 1.00 94.81 99 TRP A CA 1
ATOM 809 C C . TRP A 1 99 ? 12.924 -3.015 -16.441 1.00 94.81 99 TRP A C 1
ATOM 811 O O . TRP A 1 99 ? 11.846 -3.521 -16.124 1.00 94.81 99 TRP A O 1
ATOM 821 N N . SER A 1 100 ? 13.128 -2.486 -17.651 1.00 94.25 100 SER A N 1
ATOM 822 C CA . SER A 1 100 ? 12.081 -2.326 -18.676 1.00 94.25 100 SER A CA 1
ATOM 823 C C . SER A 1 100 ? 11.426 -3.635 -19.142 1.00 94.25 100 SER A C 1
ATOM 825 O O . SER A 1 100 ? 10.260 -3.647 -19.529 1.00 94.25 100 SER A O 1
ATOM 827 N N . ASP A 1 101 ? 12.111 -4.777 -19.036 1.00 97.00 101 ASP A N 1
ATOM 828 C CA . ASP A 1 101 ? 11.514 -6.094 -19.319 1.00 97.00 101 ASP A CA 1
ATOM 829 C C . ASP A 1 101 ? 10.495 -6.543 -18.243 1.00 97.00 101 ASP A C 1
ATOM 831 O O . ASP A 1 101 ? 9.781 -7.531 -18.434 1.00 97.00 101 ASP A O 1
ATOM 835 N N . TYR A 1 102 ? 10.401 -5.816 -17.123 1.00 97.44 102 TYR A N 1
ATOM 836 C CA . TYR A 1 102 ? 9.600 -6.153 -15.943 1.00 97.44 102 TYR A CA 1
ATOM 837 C C . TYR A 1 102 ? 8.521 -5.106 -15.625 1.00 97.44 102 TYR A C 1
ATOM 839 O O . TYR A 1 102 ? 7.993 -5.096 -14.512 1.00 97.44 102 TYR A O 1
ATOM 847 N N . THR A 1 103 ? 8.143 -4.235 -16.571 1.00 96.88 103 THR A N 1
ATOM 848 C CA . THR A 1 103 ? 7.146 -3.164 -16.348 1.00 96.88 103 THR A CA 1
ATOM 849 C C . THR A 1 103 ? 5.853 -3.678 -15.704 1.00 96.88 103 THR A C 1
ATOM 851 O O . THR A 1 103 ? 5.283 -3.048 -14.814 1.00 96.88 103 THR A O 1
ATOM 854 N N . SER A 1 104 ? 5.366 -4.842 -16.151 1.00 97.56 104 SER A N 1
ATOM 855 C CA . SER A 1 104 ? 4.133 -5.435 -15.618 1.00 97.56 104 SER A CA 1
ATOM 856 C C . SER A 1 104 ? 4.324 -5.941 -14.193 1.00 97.56 104 SER A C 1
ATOM 858 O O . SER A 1 104 ? 3.474 -5.697 -13.339 1.00 97.56 104 SER A O 1
ATOM 860 N N . GLU A 1 105 ? 5.428 -6.635 -13.926 1.00 98.56 105 GLU A N 1
ATOM 861 C CA . GLU A 1 105 ? 5.814 -7.068 -12.591 1.00 98.56 105 GLU A CA 1
ATOM 862 C C . GLU A 1 105 ? 5.904 -5.877 -11.637 1.00 98.56 105 GLU A C 1
ATOM 864 O O . GLU A 1 105 ? 5.245 -5.931 -10.605 1.00 98.56 105 GLU A O 1
ATOM 869 N N . LEU A 1 106 ? 6.613 -4.804 -12.009 1.00 98.38 106 LEU A N 1
ATOM 870 C CA . LEU A 1 106 ? 6.755 -3.573 -11.219 1.00 98.38 106 LEU A CA 1
ATOM 871 C C . LEU A 1 106 ? 5.396 -2.945 -10.891 1.00 98.38 106 LEU A C 1
ATOM 873 O O . LEU A 1 106 ? 5.086 -2.675 -9.729 1.00 98.38 106 LEU A O 1
ATOM 877 N N . LEU A 1 107 ? 4.556 -2.756 -11.912 1.00 98.06 107 LEU A N 1
ATOM 878 C CA . LEU A 1 107 ? 3.230 -2.164 -11.760 1.00 98.06 107 LEU A CA 1
ATOM 879 C C . LEU A 1 107 ? 2.341 -3.002 -10.834 1.00 98.06 107 LEU A C 1
ATOM 881 O O . LEU A 1 107 ? 1.755 -2.483 -9.882 1.00 98.06 107 LEU A O 1
ATOM 885 N N . TYR A 1 108 ? 2.209 -4.299 -11.116 1.00 98.44 108 TYR A N 1
ATOM 886 C CA . TYR A 1 108 ? 1.278 -5.152 -10.386 1.00 98.44 108 TYR A CA 1
ATOM 887 C C . TYR A 1 108 ? 1.783 -5.515 -8.992 1.00 98.44 108 TYR A C 1
ATOM 889 O O . TYR A 1 108 ? 0.963 -5.618 -8.079 1.00 98.44 108 TYR A O 1
ATOM 897 N N . SER A 1 109 ? 3.092 -5.672 -8.787 1.00 98.56 109 SER A N 1
ATOM 898 C CA . SER A 1 109 ? 3.629 -5.941 -7.455 1.00 98.56 109 SER A CA 1
ATOM 899 C C . SER A 1 109 ? 3.415 -4.743 -6.531 1.00 98.56 109 SER A C 1
ATOM 901 O O . SER A 1 109 ? 2.841 -4.903 -5.455 1.00 98.56 109 SER A O 1
ATOM 903 N N . SER A 1 110 ? 3.732 -3.525 -6.982 1.00 98.56 110 SER A N 1
ATOM 904 C CA . SER A 1 110 ? 3.471 -2.301 -6.218 1.00 98.56 110 SER A CA 1
ATOM 905 C C . SER A 1 110 ? 1.977 -2.046 -6.004 1.00 98.56 110 SER A C 1
ATOM 907 O O 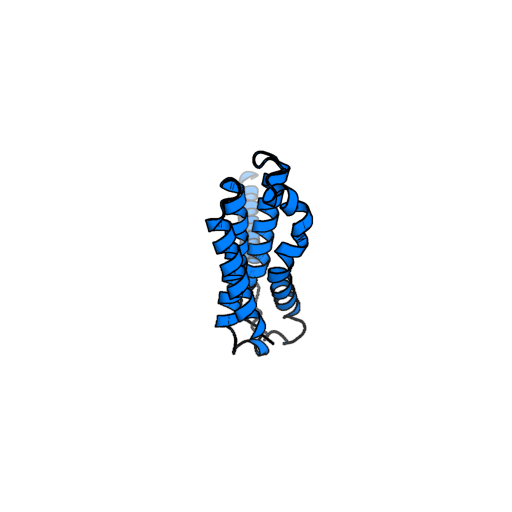. SER A 1 110 ? 1.577 -1.636 -4.911 1.00 98.56 110 SER A O 1
ATOM 909 N N . TYR A 1 111 ? 1.130 -2.348 -6.994 1.00 98.62 111 TYR A N 1
ATOM 910 C CA . TYR A 1 111 ? -0.325 -2.281 -6.835 1.00 98.62 111 TYR A CA 1
ATOM 911 C C . TYR A 1 111 ? -0.820 -3.223 -5.734 1.00 98.62 111 TYR A C 1
ATOM 913 O O . TYR A 1 111 ? -1.550 -2.799 -4.835 1.00 98.62 111 TYR A O 1
ATOM 921 N N . TYR A 1 112 ? -0.418 -4.494 -5.772 1.00 98.75 112 TYR A N 1
ATOM 922 C CA . TYR A 1 112 ? -0.834 -5.465 -4.766 1.00 98.75 112 TYR A CA 1
ATOM 923 C C . TYR A 1 112 ? -0.275 -5.126 -3.385 1.00 98.75 112 TYR A C 1
ATOM 925 O O . TYR A 1 112 ? -0.994 -5.267 -2.399 1.00 98.75 112 TYR A O 1
ATOM 933 N N . GLN A 1 113 ? 0.941 -4.589 -3.293 1.00 98.56 113 GLN A N 1
ATOM 934 C CA . GLN A 1 113 ? 1.482 -4.099 -2.028 1.00 98.56 113 GLN A CA 1
ATOM 935 C C . GLN A 1 113 ? 0.597 -2.999 -1.425 1.00 98.56 113 GLN A C 1
ATOM 937 O O . GLN A 1 113 ? 0.188 -3.095 -0.266 1.00 98.56 113 GLN A O 1
ATOM 942 N N . LEU A 1 114 ? 0.219 -2.003 -2.233 1.00 98.56 114 LEU A N 1
ATOM 943 C CA . LEU A 1 114 ? -0.690 -0.931 -1.825 1.00 98.56 114 LEU A CA 1
ATOM 944 C C . LEU A 1 114 ? -2.051 -1.475 -1.378 1.00 98.56 114 LEU A C 1
ATOM 946 O O . LEU A 1 114 ? -2.574 -1.073 -0.335 1.00 98.56 114 LEU A O 1
ATOM 950 N N . MET A 1 115 ? -2.617 -2.416 -2.135 1.00 98.62 115 MET A N 1
ATOM 951 C CA . MET A 1 115 ? -3.897 -3.032 -1.789 1.00 98.62 115 MET A CA 1
ATOM 952 C C . MET A 1 115 ? -3.820 -3.860 -0.504 1.00 98.62 115 MET A C 1
ATOM 954 O O . MET A 1 115 ? -4.760 -3.825 0.289 1.00 98.62 115 MET A O 1
ATOM 958 N N . GLY A 1 116 ? -2.712 -4.561 -0.259 1.00 98.69 116 GLY A N 1
ATOM 959 C CA . GLY A 1 116 ? -2.487 -5.295 0.985 1.00 98.69 116 GLY A CA 1
ATOM 960 C C . GLY A 1 116 ? -2.499 -4.374 2.207 1.00 98.69 116 GLY A C 1
ATOM 961 O O . GLY A 1 116 ? -3.162 -4.667 3.207 1.00 98.69 116 GLY A O 1
ATOM 962 N N . VAL A 1 117 ? -1.848 -3.210 2.105 1.00 98.62 117 VAL A N 1
ATOM 963 C CA . VAL A 1 117 ? -1.876 -2.182 3.157 1.00 98.62 117 VAL A CA 1
ATOM 964 C C . VAL A 1 117 ? -3.304 -1.692 3.405 1.00 98.62 117 VAL A C 1
ATOM 966 O O . VAL A 1 117 ? -3.764 -1.662 4.549 1.00 98.62 117 VAL A O 1
ATOM 969 N N . GLU A 1 118 ? -4.042 -1.346 2.350 1.00 98.56 118 GLU A N 1
ATOM 970 C CA . GLU A 1 118 ? -5.406 -0.834 2.502 1.00 98.56 118 GLU A CA 1
ATOM 971 C C . GLU A 1 118 ? -6.359 -1.892 3.079 1.00 98.56 118 GLU A C 1
ATOM 973 O O . GLU A 1 118 ? -7.133 -1.574 3.984 1.00 98.56 118 GLU A O 1
ATOM 978 N N . PHE A 1 119 ? -6.276 -3.154 2.648 1.00 98.75 119 PHE A N 1
ATOM 979 C CA . PHE A 1 119 ? -7.081 -4.231 3.233 1.00 98.75 119 PHE A CA 1
ATOM 980 C C . PHE A 1 119 ? -6.734 -4.493 4.700 1.00 98.75 119 PHE A C 1
ATOM 982 O O . PHE A 1 119 ? -7.639 -4.742 5.498 1.00 98.75 119 PHE A O 1
ATOM 989 N N . THR A 1 120 ? -5.468 -4.341 5.092 1.00 98.62 120 THR A N 1
ATOM 990 C CA . THR A 1 120 ? -5.060 -4.411 6.503 1.00 98.62 120 THR A CA 1
ATOM 991 C C . THR A 1 120 ? -5.741 -3.311 7.325 1.00 98.62 120 THR A C 1
ATOM 993 O O . THR A 1 120 ? -6.354 -3.579 8.362 1.00 98.62 120 THR A O 1
ATOM 996 N N . ILE A 1 121 ? -5.718 -2.067 6.833 1.00 98.50 121 ILE A N 1
ATOM 997 C CA . ILE A 1 121 ? -6.383 -0.928 7.485 1.00 98.50 121 ILE A CA 1
ATOM 998 C C . ILE A 1 121 ? -7.900 -1.149 7.565 1.00 98.50 121 ILE A C 1
ATOM 1000 O O . ILE A 1 121 ? -8.518 -0.839 8.590 1.00 98.50 121 ILE A O 1
ATOM 1004 N N . GLN A 1 122 ? -8.513 -1.670 6.501 1.00 98.44 122 GLN A N 1
ATOM 1005 C CA . GLN A 1 122 ? -9.947 -1.951 6.465 1.00 98.44 122 GLN A CA 1
ATOM 1006 C C . GLN A 1 122 ? -10.334 -3.097 7.398 1.00 98.44 122 GLN A C 1
ATOM 1008 O O . GLN A 1 122 ? -11.371 -2.994 8.052 1.00 98.44 122 GLN A O 1
ATOM 1013 N N . SER A 1 123 ? -9.516 -4.146 7.515 1.00 98.50 123 SER A N 1
ATOM 1014 C CA . SER A 1 123 ? -9.733 -5.215 8.493 1.00 98.50 123 SER A CA 1
ATOM 1015 C C . SER A 1 123 ? -9.807 -4.630 9.904 1.00 98.50 123 SER A C 1
ATOM 1017 O O . SER A 1 123 ? -10.815 -4.814 10.588 1.00 98.50 123 SER A O 1
ATOM 1019 N N . ILE A 1 124 ? -8.825 -3.803 10.287 1.00 98.25 124 ILE A N 1
ATOM 1020 C CA . ILE A 1 124 ? -8.798 -3.117 11.589 1.00 98.25 124 ILE A CA 1
ATOM 1021 C C . ILE A 1 124 ? -10.056 -2.260 11.803 1.00 98.25 124 ILE A C 1
ATOM 1023 O O . ILE A 1 124 ? -10.701 -2.331 12.852 1.00 98.25 124 ILE A O 1
ATOM 1027 N N . GLN A 1 125 ? -10.457 -1.470 10.801 1.00 97.25 125 GLN A N 1
ATOM 1028 C CA . GLN A 1 125 ? -11.657 -0.622 10.885 1.00 97.25 125 GLN A CA 1
ATOM 1029 C C . GLN A 1 125 ? -12.953 -1.430 11.023 1.00 97.25 125 GLN A C 1
ATOM 1031 O O . GLN A 1 125 ? -13.894 -0.968 11.671 1.00 97.25 125 GLN A O 1
ATOM 1036 N N . ASN A 1 126 ? -12.986 -2.642 10.472 1.00 97.25 126 ASN A N 1
ATOM 1037 C CA . ASN A 1 126 ? -14.124 -3.552 10.518 1.00 97.25 126 ASN A CA 1
ATOM 1038 C C . ASN A 1 126 ? -14.011 -4.587 11.647 1.00 97.25 126 ASN A C 1
ATOM 1040 O O . ASN A 1 126 ? -14.524 -5.695 11.533 1.00 97.25 126 ASN A O 1
ATOM 1044 N N . LYS A 1 127 ? -13.411 -4.194 12.781 1.00 96.06 127 LYS A N 1
ATOM 1045 C CA . LYS A 1 127 ? -13.266 -5.030 13.988 1.00 96.06 127 LYS A CA 1
ATOM 1046 C C . LYS A 1 127 ? -12.404 -6.277 13.756 1.00 96.06 127 LYS A C 1
ATOM 1048 O O . LYS A 1 127 ? -12.747 -7.351 14.245 1.00 96.06 127 LYS A O 1
ATOM 1053 N N . ASN A 1 128 ? -11.284 -6.105 13.056 1.00 96.81 128 ASN A N 1
ATOM 1054 C CA . ASN A 1 128 ? -10.362 -7.174 12.665 1.00 96.81 128 ASN A CA 1
ATOM 1055 C C . ASN A 1 128 ? -11.074 -8.271 11.864 1.00 96.81 128 ASN A C 1
ATOM 1057 O O . ASN A 1 128 ? -11.018 -9.451 12.207 1.00 96.81 128 ASN A O 1
ATOM 1061 N N . ASP A 1 129 ? -11.784 -7.851 10.813 1.00 98.12 129 ASP A N 1
ATOM 1062 C CA . ASP A 1 129 ? -12.469 -8.755 9.889 1.00 98.12 129 ASP A CA 1
ATOM 1063 C C . ASP A 1 129 ? -11.455 -9.737 9.255 1.00 98.12 129 ASP A C 1
ATOM 1065 O O . ASP A 1 129 ? -10.492 -9.286 8.613 1.00 98.12 129 ASP A O 1
ATOM 1069 N N . PRO A 1 130 ? -1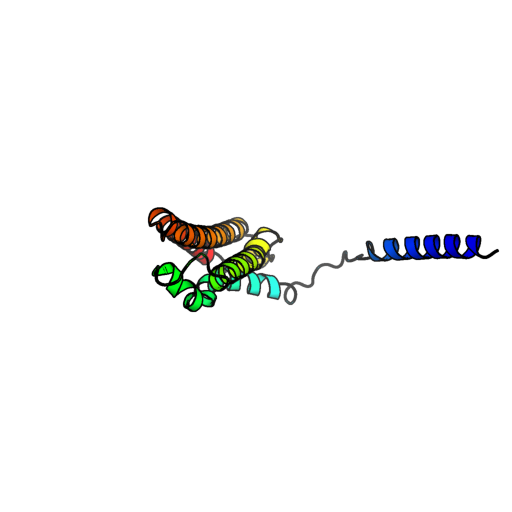1.638 -11.060 9.437 1.00 97.69 130 PRO A N 1
ATOM 1070 C CA . PRO A 1 130 ? -10.686 -12.063 8.974 1.00 97.69 130 PRO A CA 1
ATOM 1071 C C . PRO A 1 130 ? -10.675 -12.232 7.451 1.00 97.69 130 PRO A C 1
ATOM 1073 O O . PRO A 1 130 ? -9.638 -12.602 6.903 1.00 97.69 130 PRO A O 1
ATOM 1076 N N . ASP A 1 131 ? -11.775 -11.937 6.755 1.00 98.38 131 ASP A N 1
ATOM 1077 C CA . ASP A 1 131 ? -11.833 -12.051 5.296 1.00 98.38 131 ASP A CA 1
ATOM 1078 C C . ASP A 1 131 ? -11.021 -10.918 4.657 1.00 98.38 131 ASP A C 1
ATOM 1080 O O . ASP A 1 131 ? -10.243 -11.147 3.730 1.00 98.38 131 ASP A O 1
ATOM 1084 N N . LEU A 1 132 ? -11.124 -9.702 5.207 1.00 98.50 132 LEU A N 1
ATOM 1085 C CA . LEU A 1 132 ? -10.294 -8.568 4.785 1.00 98.50 132 LEU A CA 1
ATOM 1086 C C . LEU A 1 132 ? -8.812 -8.794 5.101 1.00 98.50 132 LEU A C 1
ATOM 1088 O O . LEU A 1 132 ? -7.960 -8.464 4.278 1.00 98.50 132 LEU A O 1
ATOM 1092 N N . LEU A 1 133 ? -8.497 -9.389 6.255 1.00 97.81 133 LEU A N 1
ATOM 1093 C CA . LEU A 1 133 ? -7.116 -9.739 6.589 1.00 97.81 133 LEU A CA 1
ATOM 1094 C C . LEU A 1 133 ? -6.567 -10.808 5.633 1.00 97.81 133 LEU A C 1
ATOM 1096 O O . LEU A 1 133 ? -5.463 -10.664 5.118 1.00 97.81 133 LEU A O 1
ATOM 1100 N N . SER A 1 134 ? -7.362 -11.831 5.313 1.00 98.56 134 SER A N 1
ATOM 1101 C CA . SER A 1 134 ? -6.975 -12.854 4.338 1.00 98.56 134 SER A CA 1
ATOM 1102 C C . SER A 1 134 ? -6.763 -12.273 2.937 1.00 98.56 134 SER A C 1
ATOM 1104 O O . SER A 1 134 ? -5.853 -12.696 2.221 1.00 98.56 134 SER A O 1
ATOM 1106 N N . LEU A 1 135 ? -7.571 -11.292 2.523 1.00 98.69 135 LEU A N 1
ATOM 1107 C CA . LEU A 1 135 ? -7.344 -10.568 1.272 1.00 98.69 135 LEU A CA 1
ATOM 1108 C C . LEU A 1 135 ? -6.040 -9.768 1.317 1.00 98.69 135 LEU A C 1
ATOM 1110 O O . LEU A 1 135 ? -5.296 -9.795 0.338 1.00 98.69 135 LEU A O 1
ATOM 1114 N N . ALA A 1 136 ? -5.727 -9.111 2.437 1.00 98.56 136 ALA A N 1
ATOM 1115 C CA . ALA A 1 136 ? -4.454 -8.416 2.607 1.00 98.56 136 ALA A CA 1
ATOM 1116 C C . ALA A 1 136 ? -3.262 -9.370 2.425 1.00 98.56 136 ALA A C 1
ATOM 1118 O O . ALA A 1 136 ? -2.366 -9.093 1.630 1.00 98.56 136 ALA A O 1
ATOM 1119 N N . GLU A 1 137 ? -3.293 -10.530 3.084 1.00 98.50 137 GLU A N 1
ATOM 1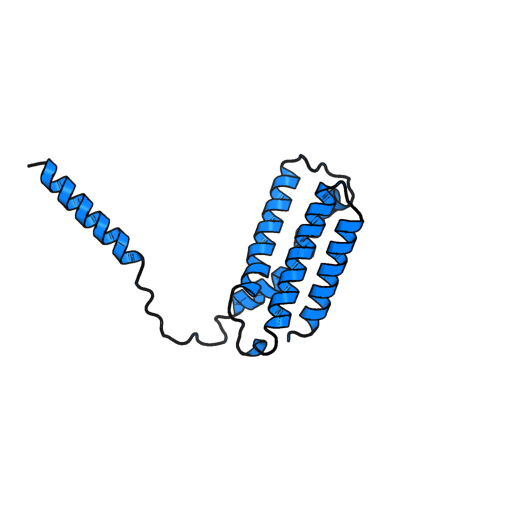120 C CA . GLU A 1 137 ? -2.262 -11.568 2.967 1.00 98.50 137 GLU A CA 1
ATOM 1121 C C . GLU A 1 137 ? -2.114 -12.088 1.531 1.00 98.50 137 GLU A C 1
ATOM 1123 O O . GLU A 1 137 ? -0.996 -12.265 1.046 1.00 98.50 137 GLU A O 1
ATOM 1128 N N . GLN A 1 138 ? -3.228 -12.298 0.823 1.00 98.69 138 GLN A N 1
ATOM 1129 C CA . GLN A 1 138 ? -3.210 -12.705 -0.585 1.00 98.69 138 GLN A CA 1
ATOM 1130 C C . GLN A 1 138 ? -2.571 -11.640 -1.480 1.00 98.69 138 GLN A C 1
ATOM 1132 O O . GLN A 1 138 ? -1.783 -11.985 -2.361 1.00 98.69 138 GLN A O 1
ATOM 1137 N N . MET A 1 139 ? -2.871 -10.360 -1.240 1.00 98.75 139 MET A N 1
ATOM 1138 C CA . MET A 1 139 ? -2.263 -9.253 -1.976 1.00 98.75 139 MET A CA 1
ATOM 1139 C C . MET A 1 139 ? -0.760 -9.158 -1.695 1.00 98.75 139 MET A C 1
ATOM 1141 O O . MET A 1 139 ? 0.029 -9.124 -2.636 1.00 98.75 139 MET A O 1
ATOM 1145 N N . PHE A 1 140 ? -0.335 -9.210 -0.429 1.00 98.56 140 PHE A N 1
ATOM 1146 C CA . PHE A 1 140 ? 1.090 -9.212 -0.079 1.00 98.56 140 PHE A CA 1
ATOM 1147 C C . PHE A 1 140 ? 1.827 -10.411 -0.678 1.00 98.56 140 PHE A C 1
ATOM 1149 O O . PHE A 1 140 ? 2.929 -10.269 -1.202 1.00 98.56 140 PHE A O 1
ATOM 1156 N N . LYS A 1 141 ? 1.206 -11.592 -0.675 1.00 98.56 141 LYS A N 1
ATOM 1157 C CA . LYS A 1 141 ? 1.783 -12.779 -1.304 1.00 98.56 141 LYS A CA 1
ATOM 1158 C C . LYS A 1 141 ? 1.947 -12.603 -2.814 1.00 98.56 141 LYS A C 1
ATOM 1160 O O . LYS A 1 141 ? 3.032 -12.853 -3.328 1.00 98.56 141 LYS A O 1
ATOM 1165 N N . ALA A 1 142 ? 0.903 -12.160 -3.514 1.00 98.56 142 ALA A N 1
ATOM 1166 C CA . ALA A 1 142 ? 0.961 -11.926 -4.957 1.00 98.56 142 ALA A CA 1
ATOM 1167 C C . ALA A 1 142 ? 1.995 -10.847 -5.320 1.00 98.56 142 ALA A C 1
ATOM 1169 O O . ALA A 1 142 ? 2.736 -11.000 -6.289 1.00 98.56 142 ALA A O 1
ATOM 1170 N N . SER A 1 143 ? 2.071 -9.791 -4.508 1.00 98.50 143 SER A N 1
ATOM 1171 C CA . SER A 1 143 ? 3.083 -8.738 -4.586 1.00 98.50 143 SER A CA 1
ATOM 1172 C C . SER A 1 143 ? 4.500 -9.313 -4.513 1.00 98.50 143 SER A C 1
ATOM 1174 O O . SER A 1 143 ? 5.295 -9.123 -5.433 1.00 98.50 143 SER A O 1
ATOM 1176 N N . MET A 1 144 ? 4.798 -10.101 -3.476 1.00 98.31 144 MET A N 1
ATOM 1177 C CA . MET A 1 144 ? 6.118 -10.709 -3.289 1.00 98.31 144 MET A CA 1
ATOM 1178 C C . MET A 1 144 ? 6.462 -11.729 -4.379 1.00 98.31 144 MET A C 1
ATOM 1180 O O . MET A 1 144 ? 7.591 -11.736 -4.867 1.00 98.31 144 MET A O 1
ATOM 1184 N N . ASP A 1 145 ? 5.499 -12.549 -4.807 1.00 98.38 145 ASP A N 1
ATOM 1185 C CA . ASP A 1 145 ? 5.699 -13.519 -5.888 1.00 98.38 145 ASP A CA 1
ATOM 1186 C C . ASP A 1 145 ? 6.109 -12.806 -7.199 1.00 98.38 145 ASP A C 1
ATOM 1188 O O . ASP A 1 145 ? 6.961 -13.305 -7.935 1.00 98.38 145 ASP A O 1
ATOM 1192 N N . LEU A 1 146 ? 5.573 -11.610 -7.475 1.00 98.31 146 LEU A N 1
ATOM 1193 C CA . LEU A 1 146 ? 5.998 -10.772 -8.604 1.00 98.31 146 LEU A CA 1
ATOM 1194 C C . LEU A 1 146 ? 7.339 -10.072 -8.347 1.00 98.31 146 LEU A C 1
ATOM 1196 O O . LEU A 1 146 ? 8.204 -10.113 -9.221 1.00 98.31 146 LEU A O 1
ATOM 1200 N N . LYS A 1 147 ? 7.548 -9.506 -7.148 1.00 97.50 147 LYS A N 1
ATOM 1201 C CA . LYS A 1 147 ? 8.799 -8.832 -6.758 1.00 97.50 147 LYS A CA 1
ATOM 1202 C C . LYS A 1 147 ? 10.021 -9.719 -6.992 1.00 97.50 147 LYS A C 1
ATOM 1204 O O . LYS A 1 147 ? 11.044 -9.235 -7.449 1.00 97.50 147 LYS A O 1
ATOM 1209 N N . THR A 1 148 ? 9.916 -11.019 -6.707 1.00 97.25 148 THR A N 1
ATOM 1210 C CA . THR A 1 148 ? 11.039 -11.971 -6.848 1.00 97.25 148 THR A CA 1
ATOM 1211 C C . THR A 1 148 ? 11.541 -12.169 -8.279 1.00 97.25 148 THR A C 1
ATOM 1213 O O . THR A 1 148 ? 12.590 -12.781 -8.471 1.00 97.25 148 THR A O 1
ATOM 1216 N N . LYS A 1 149 ? 10.798 -11.691 -9.281 1.00 96.75 149 LYS A N 1
ATOM 1217 C CA . LYS A 1 149 ? 11.201 -11.739 -10.688 1.00 96.75 149 LYS A CA 1
ATOM 1218 C C . LYS A 1 149 ? 12.016 -10.520 -11.111 1.00 96.75 149 LYS A C 1
ATOM 1220 O O . LYS A 1 149 ? 12.663 -10.589 -12.148 1.00 96.75 149 LYS A O 1
ATOM 1225 N N . ILE A 1 150 ? 11.936 -9.431 -10.349 1.00 95.31 150 ILE A N 1
ATOM 1226 C CA . ILE A 1 150 ? 12.635 -8.177 -10.628 1.00 95.31 150 ILE A CA 1
ATOM 1227 C C . ILE A 1 150 ? 14.079 -8.318 -10.106 1.00 95.31 150 ILE A C 1
ATOM 1229 O O . ILE A 1 150 ? 14.240 -8.855 -9.003 1.00 95.31 150 ILE A O 1
ATOM 1233 N N . PRO A 1 151 ? 15.102 -7.916 -10.889 1.00 87.75 151 PRO A N 1
ATOM 1234 C CA . PRO A 1 151 ? 16.517 -8.066 -10.532 1.00 87.75 151 PRO A CA 1
ATOM 1235 C C . PRO A 1 151 ? 16.937 -7.400 -9.218 1.00 87.75 151 PRO A C 1
ATOM 1237 O O . PRO A 1 151 ? 16.398 -6.320 -8.891 1.00 87.75 151 PRO A O 1
#

Foldseek 3Di:
DVVVVVVVVVVVVVVVVVVVPDPPPDPDPDPADPPCPLVVVLLVVLLCLCVVCVVLCVCLLVVNDDCVDPSNVVSLVVSLVSLCVRLVVQLPDDDGPLQNVLNVLSNQLSVLSSQLSVLSNVCSVVSNPVVSNVSSVVSNVSSVVSVVVGD

Solvent-acces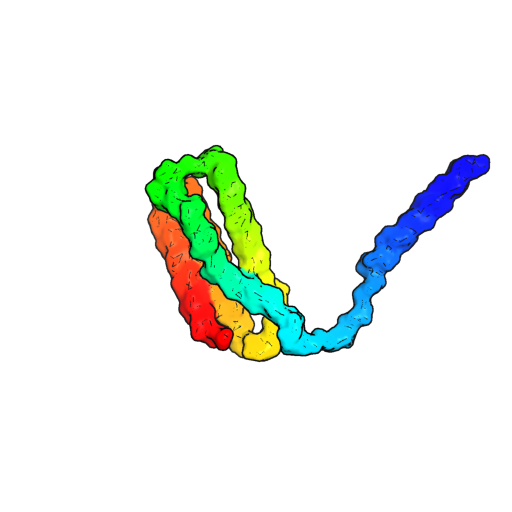sible surface area (backbone atoms only — not comparable to full-atom values): 8475 Å² total; per-residue (Å²): 121,76,70,62,56,53,54,53,50,52,53,54,51,55,58,60,64,62,62,71,78,73,78,84,84,75,89,65,80,79,67,91,68,80,72,49,55,64,56,54,54,26,53,54,45,40,73,40,47,66,66,77,42,36,80,79,43,45,46,42,72,71,67,75,46,68,80,89,35,69,67,44,56,48,53,59,4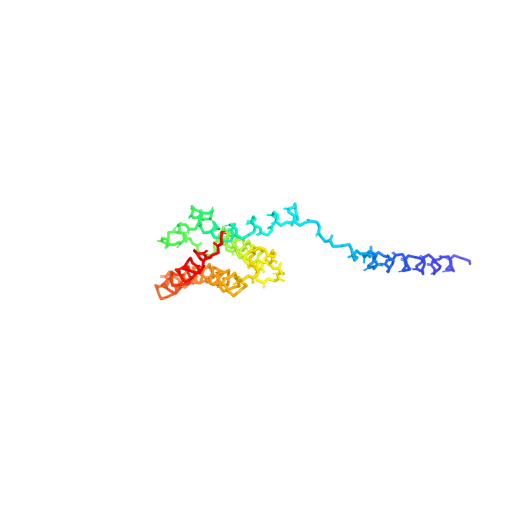8,52,53,52,48,52,36,48,55,21,20,42,42,58,60,72,49,89,68,59,80,94,49,54,95,37,54,66,40,50,34,50,17,29,48,24,37,44,48,14,53,51,26,44,54,49,9,46,73,58,77,56,32,63,68,38,38,51,50,12,53,51,24,40,48,55,12,49,65,34,49,73,74,55,133

pLDDT: mean 87.52, std 17.45, range [47.25, 98.75]